Protein 4HVU (pdb70)

Structure (mmCIF, N/CA/C/O backbone):
data_4HVU
#
_entry.id   4HVU
#
_cell.length_a   31.503
_cell.length_b   31.503
_cell.length_c   106.710
_cell.angle_alpha   90.000
_cell.angle_beta   90.000
_cell.angle_gamma   120.000
#
_symmetry.space_group_n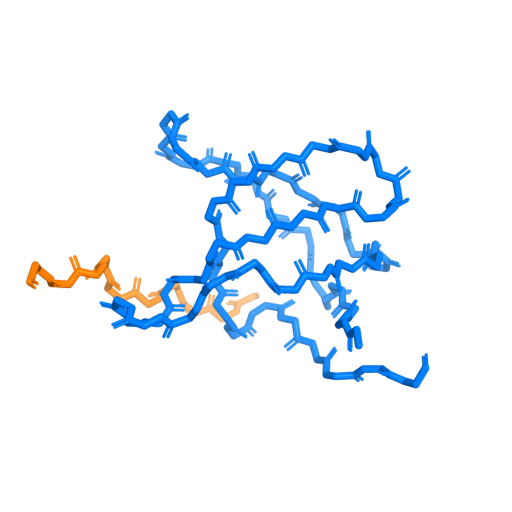ame_H-M   'P 31 2 1'
#
loop_
_entity.id
_entity.type
_entity.pdbx_description
1 polymer 'Proto-oncogene tyrosine-protein kinase Src'
2 polymer 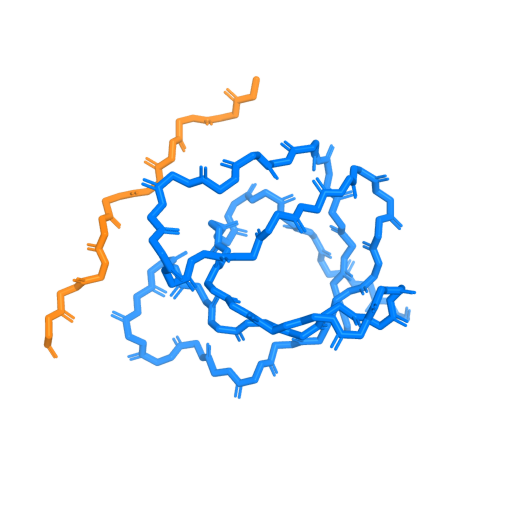'SYNTHETIC PEPTIDE Acetyl-APPLPPRNRP'
3 non-polymer 'SULFATE ION'
4 non-polymer 'ACETYL GROUP'
5 water water
#
loop_
_atom_site.group_PDB
_atom_site.id
_atom_site.type_symbol
_atom_site.label_atom_id
_atom_site.label_alt_id
_atom_site.label_comp_id
_atom_site.label_asym_id
_atom_site.label_entity_id
_atom_site.label_seq_id
_atom_site.pdbx_PDB_ins_code
_atom_site.Cartn_x
_atom_site.Cartn_y
_atom_site.Cartn_z
_atom_site.occupancy
_atom_site.B_iso_or_equiv
_atom_site.auth_seq_id
_atom_site.auth_comp_id
_atom_site.auth_asym_id
_atom_site.auth_atom_id
_atom_site.pdbx_PDB_model_num
ATOM 1 N N . THR A 1 5 ? 24.063 -6.793 -20.366 1.00 25.76 85 THR A N 1
ATOM 2 C CA . THR A 1 5 ? 24.030 -7.655 -19.179 1.00 22.87 85 THR A CA 1
ATOM 3 C C . THR A 1 5 ? 24.496 -6.880 -17.967 1.00 20.18 85 THR A C 1
ATOM 4 O O . THR A 1 5 ? 25.014 -5.769 -18.109 1.00 20.96 85 THR A O 1
ATOM 14 N N . PHE A 1 6 ? 24.268 -7.450 -16.791 1.00 16.43 86 PHE A N 1
ATOM 15 C CA . PHE A 1 6 ? 24.687 -6.837 -15.549 1.00 14.67 86 PHE A CA 1
ATOM 16 C C . PHE A 1 6 ? 25.520 -7.839 -14.778 1.00 13.88 86 PHE A C 1
ATOM 17 O O . PHE A 1 6 ? 25.443 -9.038 -15.035 1.00 15.59 86 PHE A O 1
ATOM 34 N N . VAL A 1 7 ? 26.321 -7.332 -13.854 1.00 12.72 87 VAL A N 1
ATOM 35 C CA . VAL A 1 7 ? 27.099 -8.168 -12.961 1.00 11.88 87 VAL 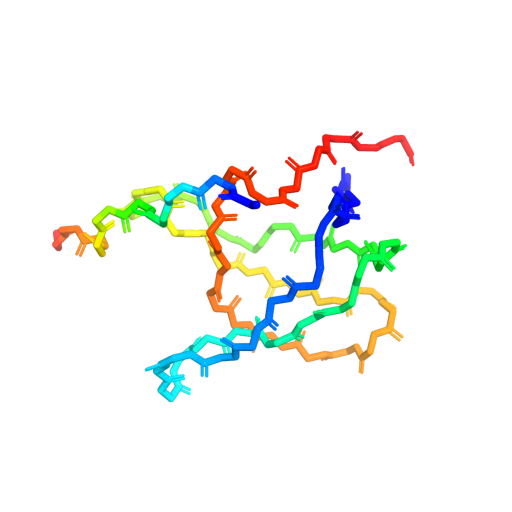A CA 1
ATOM 36 C C . VAL A 1 7 ? 26.752 -7.815 -11.516 1.00 10.64 87 VAL A C 1
ATOM 37 O O . VAL A 1 7 ? 26.614 -6.648 -11.152 1.00 11.46 87 VAL A O 1
ATOM 50 N N . ALA A 1 8 ? 26.588 -8.837 -10.693 1.00 9.60 88 ALA A N 1
ATOM 51 C CA . ALA A 1 8 ? 26.306 -8.629 -9.288 1.00 9.09 88 ALA A CA 1
ATOM 52 C C . ALA A 1 8 ? 27.542 -8.098 -8.562 1.00 9.08 88 ALA A C 1
ATOM 53 O O . ALA A 1 8 ? 28.631 -8.644 -8.683 1.00 10.12 88 ALA A O 1
ATOM 60 N N . LEU A 1 9 ? 27.328 -7.057 -7.767 1.00 9.00 89 LEU A N 1
ATOM 61 C CA . LEU A 1 9 ? 28.386 -6.446 -6.960 1.00 9.48 89 LEU A CA 1
ATOM 62 C C . LEU A 1 9 ? 28.457 -6.975 -5.537 1.00 8.28 89 LEU A C 1
ATOM 63 O O . LEU A 1 9 ? 29.456 -6.776 -4.849 1.00 9.38 89 LEU A O 1
ATOM 79 N N . TYR A 1 10 ? 27.372 -7.602 -5.091 1.00 7.78 90 TYR A N 1
ATOM 80 C CA . TYR A 1 10 ? 27.195 -8.128 -3.753 1.00 7.63 90 TYR A CA 1
ATOM 81 C C . TYR A 1 10 ? 26.490 -9.478 -3.886 1.00 7.28 90 TYR A C 1
ATOM 82 O O . TYR A 1 10 ? 25.812 -9.716 -4.893 1.00 8.47 90 TYR A O 1
ATOM 100 N N . ASP A 1 11 ? 26.587 -10.299 -2.847 1.00 6.69 91 ASP A N 1
ATOM 101 C CA . ASP A 1 11 ? 25.653 -11.413 -2.721 1.00 6.70 91 ASP A CA 1
ATOM 102 C C . ASP A 1 11 ? 24.279 -10.854 -2.310 1.00 6.32 91 ASP A C 1
ATOM 103 O O . ASP A 1 11 ? 24.186 -9.817 -1.640 1.00 7.11 91 ASP A O 1
ATOM 112 N N . TYR A 1 12 ? 23.240 -11.585 -2.649 1.00 6.73 92 TYR A N 1
ATOM 113 C CA . TYR A 1 12 ? 21.878 -11.225 -2.265 1.00 6.54 92 TYR A CA 1
ATOM 114 C C . TYR A 1 12 ? 21.113 -12.495 -1.942 1.00 6.57 92 TYR A C 1
ATOM 115 O O . TYR A 1 12 ? 20.978 -13.391 -2.794 1.00 7.52 92 TYR A O 1
ATOM 133 N N . GLU A 1 13 ? 20.602 -12.568 -0.724 1.00 7.01 93 GLU A N 1
ATOM 134 C CA . GLU A 1 13 ? 19.753 -13.665 -0.257 1.00 7.63 93 GLU A CA 1
ATOM 135 C C . GLU A 1 13 ? 18.296 -13.270 -0.445 1.00 7.26 93 GLU A C 1
ATOM 136 O O . GLU A 1 13 ? 17.845 -12.242 0.033 1.00 8.31 93 GLU A O 1
ATOM 148 N N . SER A 1 14 ? 17.530 -14.108 -1.098 1.00 8.56 94 SER A N 1
ATOM 149 C CA A SER A 1 14 ? 16.113 -13.833 -1.332 0.61 10.00 94 SER A CA 1
ATOM 150 C CA B SER A 1 14 ? 16.130 -13.842 -1.337 0.39 9.28 94 SER A CA 1
ATOM 151 C C . SER A 1 14 ? 15.370 -13.524 -0.042 1.00 9.78 94 SER A C 1
ATOM 152 O O . SER A 1 14 ? 15.502 -14.229 0.958 1.00 11.27 94 SER A O 1
ATOM 165 N N . ARG A 1 15 ? 14.550 -12.498 -0.104 1.00 9.73 95 ARG A N 1
ATOM 166 C CA . ARG A 1 15 ? 13.711 -12.106 1.018 1.00 10.71 95 ARG A CA 1
ATOM 167 C C . ARG A 1 15 ? 12.227 -12.279 0.756 1.00 10.35 95 ARG A C 1
ATOM 168 O O . ARG A 1 15 ? 11.422 -12.062 1.637 1.00 11.63 95 ARG A O 1
ATOM 189 N N . THR A 1 16 ? 11.880 -12.687 -0.452 1.00 10.71 96 THR A N 1
ATOM 190 C CA . THR A 1 16 ? 10.509 -12.981 -0.835 1.00 10.49 96 THR A CA 1
ATOM 191 C C . THR A 1 16 ? 10.499 -14.191 -1.761 1.00 10.50 96 THR A C 1
ATOM 192 O O . THR A 1 16 ? 11.510 -14.521 -2.373 1.00 11.54 96 THR A O 1
ATOM 203 N N . GLU A 1 17 ? 9.331 -14.807 -1.921 1.00 10.60 97 GLU A N 1
ATOM 204 C CA . GLU A 1 17 ? 9.208 -15.952 -2.825 1.00 11.95 97 GLU A CA 1
ATOM 205 C C . GLU A 1 17 ? 9.436 -15.591 -4.282 1.00 13.26 97 GLU A C 1
ATOM 206 O O . GLU A 1 17 ? 9.626 -16.468 -5.101 1.00 16.45 97 GLU A O 1
ATOM 218 N N . ASP A 1 18 ? 9.397 -14.302 -4.596 1.00 12.56 98 ASP A N 1
ATOM 219 C CA . ASP A 1 18 ? 9.560 -13.812 -5.959 1.00 14.86 98 ASP A CA 1
ATOM 220 C C . ASP A 1 18 ? 10.988 -13.369 -6.294 1.00 10.77 98 ASP A C 1
ATOM 221 O O . ASP A 1 18 ? 11.271 -13.030 -7.438 1.00 11.56 98 ASP A O 1
ATOM 230 N N . ASP A 1 19 ? 11.873 -13.353 -5.306 1.00 9.36 99 ASP A N 1
ATOM 231 C CA . ASP A 1 19 ? 13.221 -12.840 -5.490 1.00 8.97 99 ASP A CA 1
ATOM 232 C C . ASP A 1 19 ? 14.124 -13.888 -6.143 1.00 8.78 99 ASP A C 1
ATOM 233 O O . ASP A 1 19 ? 13.870 -15.083 -6.114 1.00 11.12 99 ASP A O 1
ATOM 242 N N . LEU A 1 20 ? 15.209 -13.382 -6.731 1.00 8.07 100 LEU A N 1
ATOM 243 C CA . LEU A 1 20 ? 16.326 -14.176 -7.218 1.00 8.22 100 LEU A CA 1
ATOM 244 C C . LEU A 1 20 ? 17.489 -13.997 -6.258 1.00 8.01 100 LEU A C 1
ATOM 245 O O . LEU A 1 20 ? 17.956 -12.873 -6.084 1.00 9.34 100 LEU A O 1
ATOM 261 N N . SER A 1 21 ? 17.975 -15.102 -5.686 1.00 8.40 101 SER A N 1
ATOM 262 C CA A SER A 1 21 ? 19.210 -15.072 -4.919 0.66 8.90 101 SER A CA 1
ATOM 263 C CA B SER A 1 21 ? 19.219 -15.052 -4.928 0.34 8.15 101 SER A CA 1
ATOM 264 C C .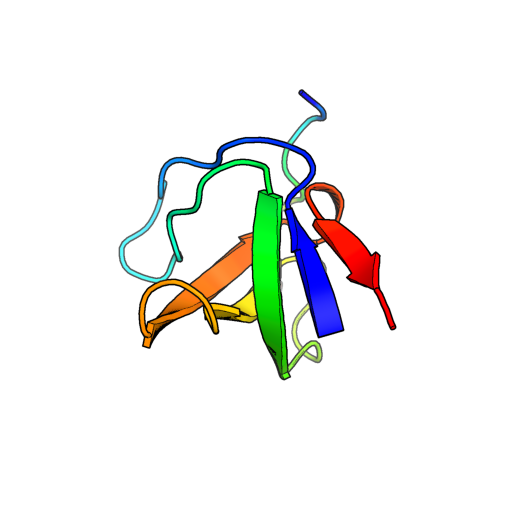 SER A 1 21 ? 20.402 -15.149 -5.879 1.00 8.40 101 SER A C 1
ATOM 265 O O . SER A 1 21 ? 20.312 -15.837 -6.900 1.00 10.09 101 SER A O 1
ATOM 278 N N . PHE A 1 22 ? 21.497 -14.489 -5.534 1.00 7.50 102 PHE A N 1
ATOM 279 C CA . PHE A 1 22 ? 22.671 -14.492 -6.397 1.00 7.66 102 PHE A CA 1
ATOM 280 C C . PHE A 1 22 ? 23.912 -14.207 -5.569 1.00 7.09 102 PHE A C 1
ATOM 281 O O . PHE A 1 22 ? 23.850 -13.692 -4.457 1.00 7.68 102 PHE A O 1
ATOM 298 N N . LYS A 1 23 ? 25.051 -14.556 -6.148 1.00 8.27 103 LYS A N 1
ATOM 299 C CA . LYS A 1 23 ? 26.355 -14.260 -5.592 1.00 8.42 103 LYS A CA 1
ATOM 300 C C . LYS A 1 23 ? 27.035 -13.134 -6.358 1.00 8.03 103 LYS A C 1
ATOM 301 O O . LYS A 1 23 ? 26.854 -12.981 -7.566 1.00 9.25 103 LYS A O 1
ATOM 320 N N . LYS A 1 24 ? 27.901 -12.410 -5.652 1.00 8.32 104 LYS A N 1
ATOM 321 C CA . LYS A 1 24 ? 28.760 -11.424 -6.299 1.00 9.09 104 LYS A CA 1
ATOM 322 C C . LYS A 1 24 ? 29.461 -12.087 -7.496 1.00 9.46 104 LYS A C 1
ATOM 323 O O . LYS A 1 24 ? 29.931 -13.226 -7.406 1.00 10.86 104 LYS A O 1
ATOM 342 N N . GLY A 1 25 ? 29.506 -11.355 -8.598 1.00 10.07 105 GLY A N 1
ATOM 343 C CA . GLY A 1 25 ? 30.173 -11.825 -9.796 1.00 11.86 105 GLY A CA 1
ATOM 344 C C . GLY A 1 25 ? 29.262 -12.548 -10.771 1.00 12.26 105 GLY A C 1
ATOM 345 O O . GLY A 1 25 ? 29.667 -12.767 -11.915 1.00 14.38 105 GLY A O 1
ATOM 349 N N . GLU A 1 26 ? 28.055 -12.934 -10.360 1.00 11.32 106 GLU A N 1
ATOM 350 C CA . GLU A 1 26 ? 27.121 -13.540 -11.311 1.00 11.49 106 GLU A CA 1
ATOM 351 C C . GLU A 1 26 ? 26.752 -12.533 -12.378 1.00 11.44 106 GLU A C 1
ATOM 352 O O . GLU A 1 26 ? 26.679 -11.338 -12.139 1.00 13.50 106 GLU A O 1
ATOM 364 N N . ARG A 1 27 ? 26.500 -13.045 -13.573 1.00 12.26 107 ARG A N 1
ATOM 365 C CA . ARG A 1 27 ? 26.050 -12.227 -14.681 1.00 12.94 107 ARG A CA 1
ATOM 366 C C . ARG A 1 27 ? 24.577 -12.474 -14.893 1.00 12.41 107 ARG A C 1
ATOM 367 O O . ARG A 1 27 ? 24.118 -13.605 -14.904 1.00 13.63 107 ARG A O 1
ATOM 388 N N . LEU A 1 28 ? 23.853 -11.378 -15.022 1.00 13.13 108 LEU A N 1
ATOM 389 C CA . LEU A 1 28 ? 22.417 -11.406 -15.084 1.00 13.91 108 LEU A CA 1
ATOM 390 C C . LEU A 1 28 ? 21.936 -10.664 -16.326 1.00 15.95 108 LEU A C 1
ATOM 391 O O . LEU A 1 28 ? 22.554 -9.710 -16.803 1.00 17.91 108 LEU A O 1
ATOM 407 N N . GLN A 1 29 ? 20.802 -11.090 -16.843 1.00 16.33 109 GLN A N 1
ATOM 408 C CA . GLN A 1 29 ? 20.095 -10.328 -17.869 1.00 19.34 109 GLN A CA 1
ATOM 409 C C . GLN A 1 29 ? 18.786 -9.819 -17.294 1.00 16.56 109 GLN A C 1
ATOM 410 O O . GLN A 1 29 ? 18.122 -10.514 -16.520 1.00 17.26 109 GLN A O 1
ATOM 424 N N . ILE A 1 30 ? 18.426 -8.589 -17.645 1.00 17.16 110 ILE A N 1
ATOM 425 C CA . ILE A 1 30 ? 17.194 -8.005 -17.143 1.00 16.47 110 ILE A CA 1
ATOM 426 C C . ILE A 1 30 ? 16.069 -8.394 -18.084 1.00 16.50 110 ILE A C 1
ATOM 427 O O . ILE A 1 30 ? 16.146 -8.182 -19.286 1.00 20.92 110 ILE A O 1
ATOM 443 N N . VAL A 1 31 ? 15.059 -9.025 -17.503 1.00 14.31 111 VAL A N 1
ATOM 444 C CA . VAL A 1 31 ? 13.858 -9.442 -18.211 1.00 13.40 111 VAL A CA 1
ATOM 445 C C . VAL A 1 31 ? 12.908 -8.271 -18.286 1.00 14.34 111 VAL A C 1
ATOM 446 O O . VAL A 1 31 ? 12.332 -8.016 -19.321 1.00 16.70 111 VAL A O 1
ATOM 459 N N . ASN A 1 32 ? 12.756 -7.546 -17.184 1.00 15.10 112 ASN A N 1
ATOM 460 C CA . ASN A 1 32 ? 11.865 -6.412 -17.130 1.00 17.46 112 ASN A CA 1
ATOM 461 C C . ASN A 1 32 ? 12.249 -5.456 -16.012 1.00 17.35 112 ASN A C 1
ATOM 462 O O . ASN A 1 32 ? 12.579 -5.873 -14.925 1.00 15.85 112 ASN A O 1
ATOM 473 N N . ASN A 1 33 ? 12.159 -4.170 -16.274 1.00 22.15 113 ASN A N 1
ATOM 474 C CA . ASN A 1 33 ? 12.464 -3.164 -15.276 1.00 24.53 113 ASN A CA 1
ATOM 475 C C . ASN A 1 33 ? 11.354 -2.133 -15.113 1.00 25.89 113 ASN A C 1
ATOM 476 O O . ASN A 1 33 ? 11.604 -1.013 -14.691 1.00 28.74 113 ASN A O 1
ATOM 487 N N . THR A 1 34 ? 10.131 -2.496 -15.448 1.00 27.45 114 THR A N 1
ATOM 488 C CA . THR A 1 34 ? 9.107 -1.479 -15.609 1.00 29.31 114 THR A CA 1
ATOM 489 C C . THR A 1 34 ? 8.281 -1.219 -14.370 1.00 28.91 114 THR A C 1
ATOM 490 O O . THR A 1 34 ? 7.374 -0.386 -14.391 1.00 30.67 114 THR A O 1
ATOM 501 N N . GLU A 1 35 ? 8.608 -1.895 -13.284 1.00 28.00 115 GLU A N 1
ATOM 502 C CA . GLU A 1 35 ? 7.732 -1.849 -12.139 1.00 28.00 115 GLU A CA 1
ATOM 503 C C . GLU A 1 35 ? 8.339 -1.016 -11.009 1.00 23.52 115 GLU A C 1
ATOM 504 O O . GLU A 1 35 ? 7.631 -0.668 -10.074 1.00 28.28 115 GLU A O 1
ATOM 516 N N . GLY A 1 36 ? 9.643 -0.697 -11.092 1.00 24.94 116 GLY A N 1
ATOM 517 C CA . GLY A 1 36 ? 10.345 0.056 -10.054 1.00 22.72 116 GLY A CA 1
ATOM 518 C C . GLY A 1 36 ? 11.820 -0.296 -9.892 1.00 20.98 116 GLY A C 1
ATOM 519 O O . GLY A 1 36 ? 12.472 -0.717 -10.846 1.00 21.42 116 GLY A O 1
ATOM 523 N N . ASP A 1 37 ? 12.337 -0.132 -8.675 1.00 18.50 117 ASP A N 1
ATOM 524 C CA . ASP A 1 37 ? 13.743 -0.382 -8.386 1.00 16.43 117 ASP A CA 1
ATOM 525 C C . ASP A 1 37 ? 14.093 -1.860 -8.196 1.00 13.45 117 ASP A C 1
ATOM 526 O O . ASP A 1 37 ? 15.267 -2.202 -8.080 1.00 13.51 117 ASP A O 1
ATOM 535 N N . TRP A 1 38 ? 13.078 -2.711 -8.126 1.00 11.98 118 TRP A N 1
ATOM 536 C CA . TRP A 1 38 ? 13.272 -4.157 -8.170 1.00 11.10 118 TRP A CA 1
ATOM 537 C C . TRP A 1 38 ? 13.041 -4.594 -9.598 1.00 11.88 118 TRP A C 1
ATOM 538 O O . TRP A 1 38 ? 11.963 -4.374 -10.155 1.00 15.97 118 TRP A O 1
ATOM 559 N N . TRP A 1 39 ? 14.062 -5.182 -10.197 1.00 10.68 119 TRP A N 1
ATOM 560 C CA . TRP A 1 39 ? 14.032 -5.604 -11.591 1.00 12.19 119 TRP A CA 1
ATOM 561 C C . TRP A 1 39 ? 13.847 -7.106 -11.684 1.00 10.62 119 TRP A C 1
ATOM 562 O O . TRP A 1 39 ? 14.406 -7.845 -10.884 1.00 10.71 119 TRP A O 1
ATOM 583 N N . LEU A 1 40 ? 13.085 -7.574 -12.668 1.00 11.76 120 LEU A N 1
ATOM 584 C CA . LEU A 1 40 ? 12.987 -8.997 -12.926 1.00 11.06 120 LEU A CA 1
ATOM 585 C C . LEU A 1 40 ? 14.198 -9.374 -13.752 1.00 11.18 120 LEU A C 1
ATOM 586 O O . LEU A 1 40 ? 14.426 -8.819 -14.826 1.00 12.45 120 LEU A O 1
ATOM 602 N N . ALA A 1 41 ? 14.981 -10.315 -13.245 1.00 11.45 121 ALA A N 1
ATOM 603 C CA . ALA A 1 41 ? 16.237 -10.700 -13.847 1.00 12.06 121 ALA A CA 1
ATOM 604 C C . ALA A 1 41 ? 16.318 -12.198 -14.021 1.00 12.20 121 ALA A C 1
ATOM 605 O O . ALA A 1 41 ? 15.608 -12.977 -13.378 1.00 12.48 121 ALA A O 1
ATOM 612 N N . HIS A 1 42 ? 17.194 -12.590 -14.931 1.00 12.43 122 HIS A N 1
ATOM 613 C CA . HIS A 1 42 ? 17.502 -13.982 -15.172 1.00 13.18 122 HIS A CA 1
ATOM 614 C C . HIS A 1 42 ? 19.006 -14.169 -15.027 1.00 12.86 122 HIS A C 1
ATOM 615 O O . HIS A 1 42 ? 19.776 -13.487 -15.693 1.00 15.05 122 HIS A O 1
ATOM 630 N N . SER A 1 43 ? 19.443 -15.069 -14.159 1.00 12.25 123 SER A N 1
ATOM 631 C CA . SER A 1 43 ? 20.880 -15.296 -14.009 1.00 11.97 123 SER A CA 1
ATOM 632 C C . SER A 1 43 ? 21.403 -16.143 -15.168 1.00 12.28 123 SER A C 1
ATOM 633 O O . SER A 1 43 ? 20.940 -17.255 -15.404 1.00 13.32 123 SER A O 1
ATOM 641 N N . LEU A 1 44 ? 22.380 -15.592 -15.881 1.00 12.98 124 LEU A N 1
ATOM 642 C CA . LEU A 1 44 ? 23.051 -16.311 -16.928 1.00 14.12 124 LEU A CA 1
ATOM 643 C C . LEU A 1 44 ? 23.949 -17.349 -16.329 1.00 14.66 124 LEU A C 1
ATOM 644 O O . LEU A 1 44 ? 24.327 -18.320 -16.986 1.00 16.15 124 LEU A O 1
ATOM 660 N N . THR A 1 45 ? 24.341 -17.117 -15.082 1.00 16.18 125 THR A N 1
ATOM 661 C CA . THR A 1 45 ? 25.226 -18.006 -14.355 1.00 15.64 125 THR A CA 1
ATOM 662 C C . THR A 1 45 ? 24.452 -19.247 -13.894 1.00 16.90 125 THR A C 1
ATOM 663 O O . THR A 1 45 ? 24.912 -20.355 -14.136 1.00 18.88 125 THR A O 1
ATOM 674 N N . THR A 1 46 ? 23.287 -19.067 -13.253 1.00 15.90 126 THR A N 1
ATOM 675 C CA . THR A 1 46 ? 22.572 -20.183 -12.602 1.00 16.27 126 THR A CA 1
ATOM 676 C C . THR A 1 46 ? 21.300 -20.646 -13.316 1.00 16.04 126 THR A C 1
ATOM 677 O O . THR A 1 46 ? 20.771 -21.714 -13.006 1.00 18.48 126 THR A O 1
ATOM 688 N N . GLY A 1 47 ? 20.792 -19.836 -14.242 1.00 14.85 127 GLY A N 1
ATOM 689 C CA . GLY A 1 47 ? 19.554 -20.124 -14.932 1.00 14.91 127 GLY A CA 1
ATOM 690 C C . GLY A 1 47 ? 18.275 -19.784 -14.186 1.00 15.50 127 GLY A C 1
ATOM 691 O O . GLY A 1 47 ? 17.194 -20.030 -14.707 1.00 16.94 127 GLY A O 1
ATOM 695 N N . ARG A 1 48 ? 18.370 -19.226 -12.992 1.00 14.12 128 ARG A N 1
ATOM 696 C CA . ARG A 1 48 ? 17.171 -18.888 -12.222 1.00 13.53 128 ARG A CA 1
ATOM 697 C C . ARG A 1 48 ? 16.668 -17.500 -12.565 1.00 12.56 128 ARG A C 1
ATOM 698 O O . ARG A 1 48 ? 17.428 -16.665 -13.019 1.00 13.28 128 ARG A O 1
ATOM 719 N N . THR A 1 49 ? 15.391 -17.254 -12.307 1.00 12.56 129 THR A N 1
ATOM 720 C CA . THR A 1 49 ? 14.731 -15.994 -12.635 1.00 12.27 129 THR A CA 1
ATOM 721 C C . THR A 1 49 ? 14.042 -15.474 -11.381 1.00 11.39 129 THR A C 1
ATOM 722 O O . THR A 1 49 ? 13.479 -16.235 -10.595 1.00 13.66 129 THR A O 1
ATOM 733 N N . GLY A 1 50 ? 14.071 -14.162 -11.194 1.00 10.21 130 GLY A N 1
ATOM 734 C CA . GLY A 1 50 ? 13.360 -13.547 -10.080 1.00 9.96 130 GLY A CA 1
ATOM 735 C C . GLY A 1 50 ? 13.750 -12.099 -9.927 1.00 9.13 130 GLY A C 1
ATOM 736 O O . GLY A 1 50 ? 14.583 -11.578 -10.685 1.00 9.68 130 GLY A O 1
ATOM 740 N N . TYR A 1 51 ? 13.144 -11.432 -8.958 1.00 8.93 131 TYR A N 1
ATOM 741 C CA . TYR A 1 51 ? 13.394 -10.018 -8.733 1.00 8.81 131 TYR A CA 1
ATOM 742 C C . TYR A 1 51 ? 14.687 -9.788 -7.956 1.00 8.20 131 TYR A C 1
ATOM 743 O O . TYR A 1 51 ? 15.023 -10.509 -7.015 1.00 8.58 131 TYR A O 1
ATOM 761 N N . ILE A 1 52 ? 15.354 -8.701 -8.341 1.00 8.38 132 ILE A N 1
ATOM 762 C CA . ILE A 1 52 ? 16.611 -8.287 -7.739 1.00 8.21 132 ILE A CA 1
ATOM 763 C C . ILE A 1 52 ? 16.587 -6.817 -7.395 1.00 8.13 132 ILE A C 1
ATOM 764 O O . ILE A 1 52 ? 15.925 -6.020 -8.076 1.00 9.13 132 ILE A O 1
ATOM 780 N N . PRO A 1 53 ? 17.361 -6.411 -6.390 1.00 7.87 133 PRO A N 1
ATOM 781 C CA . PRO A 1 53 ? 17.470 -4.982 -6.080 1.00 8.18 133 PRO A CA 1
ATOM 782 C C . PRO A 1 53 ? 18.461 -4.369 -7.082 1.00 8.50 133 PRO A C 1
ATOM 783 O O . PRO A 1 53 ? 19.604 -4.775 -7.188 1.00 8.89 133 PRO A O 1
ATOM 794 N N . SER A 1 54 ? 17.989 -3.371 -7.822 1.00 9.77 134 SER A N 1
ATOM 795 C CA . SER A 1 54 ? 18.785 -2.850 -8.933 1.00 11.18 134 SER A CA 1
ATOM 796 C C . SER A 1 54 ? 20.077 -2.166 -8.513 1.00 11.44 134 SER A C 1
ATOM 797 O O . SER A 1 54 ? 20.998 -2.025 -9.321 1.00 14.57 134 SER A O 1
ATOM 805 N N . ASN A 1 55 ? 20.176 -1.750 -7.254 1.00 9.96 135 ASN A N 1
ATOM 806 C CA . ASN A 1 55 ? 21.388 -1.140 -6.748 1.00 10.33 135 ASN A CA 1
ATOM 807 C C . ASN A 1 55 ? 22.478 -2.140 -6.351 1.00 9.83 135 ASN A C 1
ATOM 808 O O . ASN A 1 55 ? 23.551 -1.752 -5.919 1.00 11.92 135 ASN A O 1
ATOM 819 N N . TYR A 1 56 ? 22.209 -3.431 -6.528 1.00 8.78 136 TYR A N 1
ATOM 820 C CA . TYR A 1 56 ? 23.184 -4.469 -6.207 1.00 8.46 136 TYR A CA 1
ATOM 821 C C . TYR A 1 56 ? 23.954 -4.958 -7.442 1.00 9.45 136 TYR A C 1
ATOM 822 O O . TYR A 1 56 ? 24.789 -5.838 -7.311 1.00 10.16 136 TYR A O 1
ATOM 840 N N . VAL A 1 57 ? 23.667 -4.400 -8.616 1.00 10.51 137 VAL A N 1
ATOM 841 C CA . VAL A 1 57 ? 24.271 -4.836 -9.864 1.00 11.26 137 VAL A CA 1
ATOM 842 C C . VAL A 1 57 ? 24.819 -3.630 -10.612 1.00 12.63 137 VAL A C 1
ATOM 843 O O . VAL A 1 57 ? 24.403 -2.503 -10.384 1.00 14.88 137 VAL A O 1
ATOM 856 N N . ALA A 1 58 ? 25.761 -3.895 -11.514 1.00 13.68 138 ALA A N 1
ATOM 857 C CA . ALA A 1 58 ? 26.355 -2.896 -12.390 1.00 16.22 138 ALA A CA 1
ATOM 858 C C . ALA A 1 58 ? 26.310 -3.394 -13.807 1.00 15.21 138 ALA A C 1
ATOM 859 O O . ALA A 1 58 ? 26.375 -4.580 -14.067 1.00 13.95 138 ALA A O 1
ATOM 866 N N . PRO A 1 59 ? 26.251 -2.481 -14.762 1.00 18.83 139 PRO A N 1
ATOM 867 C CA . PRO A 1 59 ? 26.239 -2.942 -16.151 1.00 20.13 139 PRO A CA 1
ATOM 868 C C . PRO A 1 59 ? 27.529 -3.638 -16.562 1.00 19.36 139 PRO A C 1
ATOM 869 O O . PRO A 1 59 ? 28.602 -3.329 -16.045 1.00 19.81 139 PRO A O 1
ATOM 880 N N . SER A 1 60 ? 27.403 -4.570 -17.499 1.00 21.04 140 SER A N 1
ATOM 881 C CA . SER A 1 60 ? 28.548 -5.228 -18.100 1.00 24.04 140 SER A CA 1
ATOM 882 C C . SER A 1 60 ? 28.400 -5.317 -19.614 1.00 23.88 140 SER A C 1
ATOM 883 O O . SER A 1 60 ? 27.288 -5.308 -20.150 1.00 26.23 140 SER A O 1
ATOM 891 N N . ASP A 1 61 ? 29.538 -5.385 -20.294 1.00 23.34 141 ASP A N 1
ATOM 892 C CA . ASP A 1 61 ? 29.575 -5.741 -21.699 1.00 23.48 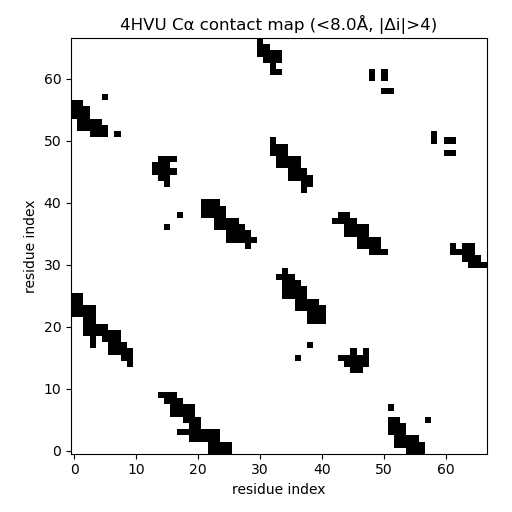141 ASP A CA 1
ATOM 893 C C . ASP A 1 61 ? 29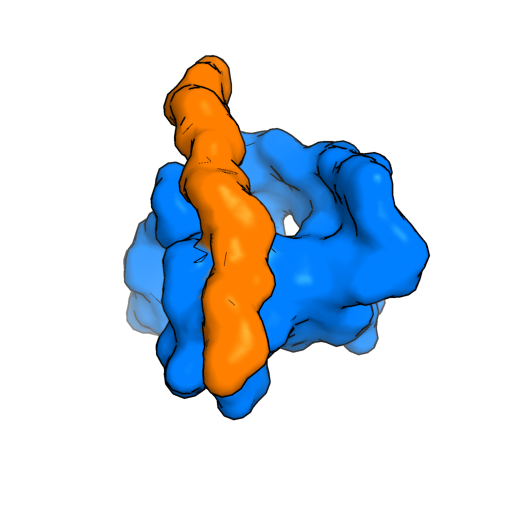.633 -7.257 -21.784 1.00 22.17 141 ASP A C 1
ATO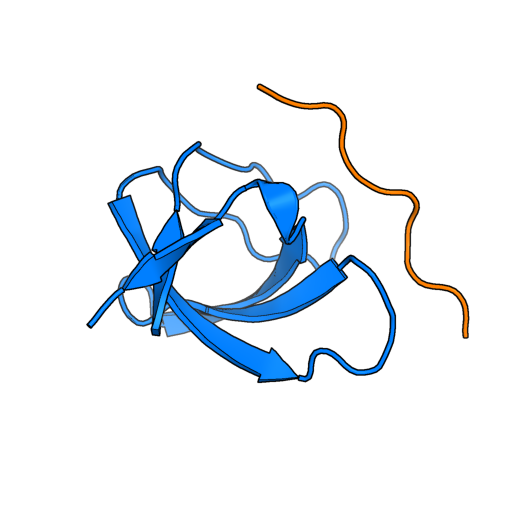M 894 O O . ASP A 1 61 ? 29.791 -7.936 -20.775 1.00 23.32 141 ASP A O 1
ATOM 906 N N . ALA B 2 2 ? 26.845 -3.378 2.522 1.00 10.45 1 ALA B N 1
ATOM 907 C CA . ALA B 2 2 ? 25.954 -3.427 1.372 1.00 9.83 1 ALA B CA 1
ATOM 908 C C . ALA B 2 2 ? 24.933 -2.296 1.470 1.00 10.63 1 ALA B C 1
ATOM 909 O O . ALA B 2 2 ? 24.551 -1.873 2.548 1.00 12.22 1 ALA B O 1
ATOM 916 N N . PRO B 2 3 ? 24.484 -1.793 0.330 1.00 11.96 2 PRO B N 1
ATOM 917 C CA . PRO B 2 3 ? 23.562 -0.660 0.404 1.00 12.43 2 PRO B CA 1
ATOM 918 C C . PRO B 2 3 ? 22.187 -1.104 0.878 1.00 10.34 2 PRO B C 1
ATOM 919 O O . PRO B 2 3 ? 21.798 -2.272 0.806 1.00 10.61 2 PRO B O 1
ATOM 930 N N . PRO B 2 4 ? 21.434 -0.160 1.420 1.00 10.46 3 PRO B N 1
ATOM 931 C CA . PRO B 2 4 ? 20.055 -0.462 1.780 1.00 10.16 3 PRO B CA 1
ATOM 932 C C . PRO B 2 4 ? 19.269 -0.913 0.562 1.00 8.79 3 PRO B C 1
ATOM 933 O O . PRO B 2 4 ? 19.486 -0.450 -0.546 1.00 10.71 3 PRO B O 1
ATOM 944 N N . LEU B 2 5 ? 18.326 -1.822 0.794 1.00 8.76 4 LEU B N 1
ATOM 945 C CA . LEU B 2 5 ? 17.485 -2.297 -0.279 1.00 8.37 4 LEU B CA 1
ATOM 946 C C . LEU B 2 5 ? 16.443 -1.237 -0.655 1.00 8.70 4 LEU B C 1
ATOM 947 O O . LEU B 2 5 ? 15.959 -0.516 0.212 1.00 9.99 4 LEU B O 1
ATOM 963 N N . PRO B 2 6 ? 16.073 -1.164 -1.930 1.00 9.33 5 PRO B N 1
ATOM 964 C CA . PRO B 2 6 ? 15.020 -0.217 -2.312 1.00 10.28 5 PRO B CA 1
ATOM 965 C C . PRO B 2 6 ? 13.678 -0.654 -1.755 1.00 10.82 5 PRO B C 1
ATOM 966 O O . PRO B 2 6 ? 13.465 -1.832 -1.477 1.00 10.90 5 PRO B O 1
ATOM 977 N N . PRO B 2 7 ? 12.740 0.292 -1.649 1.00 12.56 6 PRO B N 1
ATOM 978 C CA . PRO B 2 7 ? 11.365 -0.107 -1.336 1.00 14.78 6 PRO B CA 1
ATOM 979 C C . PRO B 2 7 ? 10.870 -1.062 -2.412 1.00 14.48 6 PRO B C 1
ATOM 980 O O . PRO B 2 7 ? 11.297 -0.986 -3.557 1.00 14.76 6 PRO B O 1
ATOM 991 N N . ARG B 2 8 ? 9.954 -1.949 -2.058 1.00 15.75 7 ARG B N 1
ATOM 992 C CA . ARG B 2 8 ? 9.371 -2.828 -3.056 1.00 16.08 7 ARG B CA 1
ATOM 993 C C . ARG B 2 8 ? 8.598 -2.019 -4.101 1.00 16.35 7 ARG B C 1
ATOM 994 O O . ARG B 2 8 ? 8.165 -0.896 -3.845 1.00 17.73 7 ARG B O 1
ATOM 1015 N N . ASN B 2 9 ? 8.449 -2.597 -5.291 1.00 17.37 8 ASN B N 1
ATOM 1016 C CA . ASN B 2 9 ? 7.767 -1.917 -6.377 1.00 18.94 8 ASN B CA 1
ATOM 1017 C C . ASN B 2 9 ? 6.337 -1.613 -6.036 1.00 21.22 8 ASN B C 1
ATOM 1018 O O . ASN B 2 9 ? 5.668 -2.396 -5.361 1.00 22.04 8 ASN B O 1
ATOM 1029 N N . ARG B 2 10 ? 5.878 -0.470 -6.538 1.00 23.93 9 ARG B N 1
ATOM 1030 C CA . ARG B 2 10 ? 4.493 -0.051 -6.482 1.00 26.08 9 ARG B CA 1
ATOM 1031 C C . ARG B 2 10 ? 3.773 -0.620 -7.689 1.00 28.08 9 ARG B C 1
ATOM 1032 O O . ARG B 2 10 ? 4.340 -0.654 -8.779 1.00 32.65 9 ARG B O 1
ATOM 1053 N N . PRO B 2 11 ? 2.508 -1.026 -7.524 1.00 29.92 10 PRO B N 1
ATOM 1054 C CA . PRO B 2 11 ? 1.784 -1.483 -8.713 1.00 29.69 10 PRO B CA 1
ATOM 1055 C C . PRO B 2 11 ? 1.580 -0.330 -9.689 1.00 33.88 10 PRO B C 1
ATOM 1056 O O . PRO B 2 11 ? 1.682 -0.496 -10.905 1.00 39.78 10 PRO B O 1
#

Solvent-accessible surface area: 4281 Å² total; per-residue (Å²): 80,46,26,3,70,77,90,4,130,50,144,53,172,83,16,3,33,6,140,137,41,11,111,0,72,47,82,60,84,104,84,28,74,6,53,41,0,47,0,91,87,57,46,115,76,5,52,0,0,23,62,13,12,26,109,30,182,107,40,116,56,20,108,104,44,196,197

Organism: Gallus gallus (NCBI:txid9031)

Sequence (67 aa):
TFVALYDYESSRTEDDLSSFKKGERLQIVNNTEGDWWLAHSLTTGRTGYIPSNYVAPSDAPPLPPRNRP

CATH classification: 2.30.30.40

InterPro domains:
  IPR000719 Protein kinase domain [PS50011] (267-520)
  IPR000980 SH2 domain [PF00017] (148-230)
  IPR000980 SH2 domain [PS50001] (148-245)
  IPR000980 SH2 domain [SM00252] (146-236)
  IPR001245 Serine-threonine/tyrosine-protein kinase, catalytic domain [PF07714] (268-515)
  IPR001245 Serine-threonine/tyrosine-protein kinase, catalytic domain [PR00109] (338-351)
  IPR001245 Serine-threonine/tyrosine-protein kinase, catalytic domain [PR00109] (376-394)
  IPR001245 Serine-threonine/tyrosine-protein kinase, catalytic domain [PR00109] (424-434)
  IPR001245 Serine-threonine/tyrosine-protein kinase, catalytic domain [PR00109] (443-465)
  IPR001245 Serine-threonine/tyrosine-protein kinase, catalytic domain [PR00109] (487-509)
  IPR001452 SH3 domain [PF00018] (87-134)
  IPR001452 SH3 domain [PR00452] (84-94)
  IPR001452 SH3 domain [PR00452] (98-113)
  IPR001452 SH3 domain [PR00452] (115-124)
  IPR001452 SH3 domain [PR00452] (128-140)
  IPR001452 SH3 domain [PS50002] (81-142)
  IPR001452 SH3 domain [SM00326] (84-141)
  IPR008266 Tyrosine-protein kinase, active site [PS00109] (382-394)
  IPR011009 Protein kinase-like domain superfamily [SSF56112] (256-526)
  IPR017441 Protein kinase, ATP binding site [PS00107] (273-295)

Secondary structure (DSSP, 8-state):
-EEESS-B---STTB--B-TT-EEEEEE--SSSEEEEEETTT--EEEEEGGGEEE--/-PPPPPPPP-

Foldseek 3Di:
DKFFQAFDDDPDPQADTDHGGWDWDFPADPPDQWTWIATPRPRDTGTDRNVRIGDDD/DDDDDDDDDD

B-factor: mean 18.55, std 8.88, range [6.32, 48.09]

GO terms:
  GO:0019903 protein phosphatase binding (F, IPI)
  GO:0004713 protein tyrosine kinase activity (F, EXP)
  GO:0005829 cytosol (C, TAS)
  G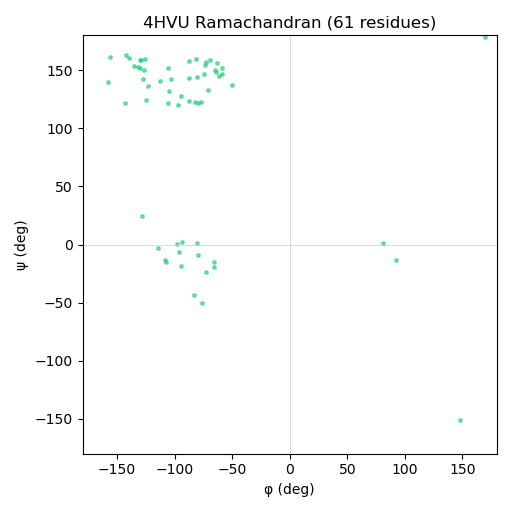O:0005515 protein binding (F, IPI)
  GO:0032991 protein-containing complex (C, IMP)
  GO:0071253 connexin binding (F, IPI)
  GO:0005634 nucleus (C, IDA)
  GO:0005856 cytoskeleton (C, IDA)
  GO:0005886 plasma membrane (C, IDA)
  GO:0010008 endosome membrane (C, IDA)
  GO:0051726 regulation of cell cycle (P, IDA)

Nearest PDB structures (foldseek):
  4hvu-assembly1_A  TM=1.018E+00  e=1.602E-10  Gallus gallus
  4hvv-assembly1_A  TM=1.015E+00  e=3.084E-10  Gallus gallus
  5oav-assembly1_A  TM=9.994E-01  e=3.913E-10  Gallus gallus
  5ob2-assembly1_A  TM=1.001E+00  e=4.965E-10  Gallus gallus
  4znx-assembly1_C  TM=9.991E-01  e=5.058E-09  Homo sapiens

Radius of gyration: 10.6 Å; Cα contacts (8 Å, |Δi|>4): 154; chains: 2; bounding box: 28×20×24 Å